Protein AF-A0A2E6I9Q8-F1 (afdb_monomer_lite)

Radius of gyration: 29.34 Å; chains: 1; bounding box: 56×52×66 Å

Sequence (122 aa):
MQATTDTVTVRGPDGEPKTFNNVTTLMGNLGLFIKSDESVEMYVWENVLYMKWTEVKARTAIWEEALAELIADAFDDEWEEDEDYEDEAPEPAPKKEPAPEVKEEPETKADSDDPNVNPYSS

pLDDT: mean 75.17, std 18.92, range [39.19, 96.44]

Foldseek 3Di:
DKAQWQWWWFQDPVRDIDIDGRWIWDDDPQAIWTDDPVDIDGDGPVGTDDTDDDDPVRVVVVVVVVVVVVVCVVVVPPPPPDPPPPPPDDDPDDDDDDDDDDDDDDDDDDDPDDPPDDPPPD

Structure (mmCIF, N/CA/C/O backbone):
data_AF-A0A2E6I9Q8-F1
#
_entry.id   AF-A0A2E6I9Q8-F1
#
loop_
_atom_site.group_PDB
_atom_site.id
_atom_site.type_symbol
_atom_site.label_atom_id
_atom_site.label_alt_id
_atom_site.label_comp_id
_atom_site.label_asym_id
_atom_site.label_entity_id
_atom_site.label_seq_id
_atom_site.pdbx_PDB_ins_code
_atom_site.Cartn_x
_atom_site.Cartn_y
_atom_site.Cartn_z
_atom_site.occupancy
_atom_site.B_iso_or_equiv
_atom_site.auth_seq_id
_atom_site.auth_comp_id
_atom_site.auth_asym_id
_atom_site.auth_atom_id
_atom_site.pdbx_PDB_model_num
ATOM 1 N N . MET A 1 1 ? 8.936 2.119 0.940 1.00 75.25 1 MET A N 1
ATOM 2 C CA . MET A 1 1 ? 8.496 3.477 0.529 1.00 75.25 1 MET A CA 1
ATOM 3 C C . MET A 1 1 ? 7.299 3.929 1.371 1.00 75.25 1 MET A C 1
ATOM 5 O O . MET A 1 1 ? 6.414 3.115 1.622 1.00 75.25 1 MET A O 1
ATOM 9 N N . GLN A 1 2 ? 7.285 5.180 1.859 1.00 80.56 2 GLN A N 1
ATOM 10 C CA . GLN A 1 2 ? 6.145 5.762 2.591 1.00 80.56 2 GLN A CA 1
ATOM 11 C C . GLN A 1 2 ? 5.316 6.639 1.649 1.00 80.56 2 GLN A C 1
ATOM 13 O O . GLN A 1 2 ? 5.867 7.521 0.996 1.00 80.56 2 GLN A O 1
ATOM 18 N N . ALA A 1 3 ? 4.000 6.439 1.629 1.00 81.12 3 ALA A N 1
ATOM 19 C CA . ALA A 1 3 ? 3.071 7.223 0.824 1.00 81.12 3 ALA A CA 1
ATOM 20 C C . ALA A 1 3 ? 1.790 7.534 1.605 1.00 81.12 3 ALA A C 1
ATOM 22 O O . ALA A 1 3 ? 1.344 6.746 2.445 1.00 81.12 3 ALA A O 1
ATOM 23 N N . THR A 1 4 ? 1.184 8.681 1.309 1.00 84.25 4 THR A N 1
ATOM 24 C CA . THR A 1 4 ? -0.206 8.950 1.688 1.00 84.25 4 THR A CA 1
ATOM 25 C C . THR A 1 4 ? -1.102 8.185 0.728 1.00 84.25 4 THR A C 1
ATOM 27 O O . THR A 1 4 ? -0.994 8.374 -0.482 1.00 84.25 4 THR A O 1
ATOM 30 N N . THR A 1 5 ? -1.972 7.329 1.253 1.00 85.12 5 THR A N 1
ATOM 31 C CA . THR A 1 5 ? -2.856 6.483 0.450 1.00 85.12 5 THR A CA 1
ATOM 32 C C . THR A 1 5 ? -4.307 6.872 0.690 1.00 85.12 5 THR A C 1
ATOM 34 O O . THR A 1 5 ? -4.788 6.859 1.826 1.00 85.12 5 THR A O 1
ATOM 37 N N . ASP A 1 6 ? -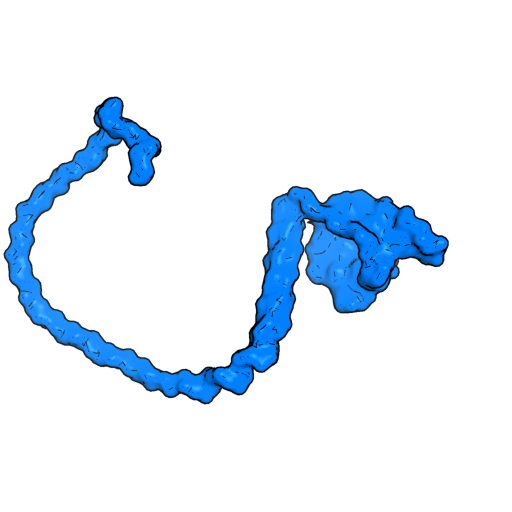5.016 7.213 -0.387 1.00 89.25 6 ASP A N 1
ATOM 38 C CA . ASP A 1 6 ? -6.399 7.689 -0.327 1.00 89.25 6 ASP A CA 1
ATOM 39 C C . ASP A 1 6 ? -7.344 6.611 0.181 1.00 89.25 6 ASP A C 1
ATOM 41 O O . ASP A 1 6 ? -8.227 6.882 0.993 1.00 89.25 6 ASP A O 1
ATOM 45 N N . THR A 1 7 ? -7.164 5.381 -0.297 1.00 93.00 7 THR A N 1
ATOM 46 C CA . THR A 1 7 ? -7.991 4.246 0.101 1.00 93.00 7 THR A CA 1
ATOM 47 C C . THR A 1 7 ? -7.143 2.994 0.179 1.00 93.00 7 THR A C 1
ATOM 49 O O . THR A 1 7 ? -6.446 2.652 -0.773 1.00 93.00 7 THR A O 1
ATOM 52 N N . VAL A 1 8 ? -7.255 2.282 1.294 1.00 94.31 8 VAL A N 1
ATOM 53 C CA . VAL A 1 8 ? -6.684 0.950 1.487 1.00 94.31 8 VAL A CA 1
ATOM 54 C C . VAL A 1 8 ? -7.796 0.042 1.970 1.00 94.31 8 VAL A C 1
ATOM 56 O O . VAL A 1 8 ? -8.465 0.361 2.945 1.00 94.31 8 VAL A O 1
ATOM 59 N N . THR A 1 9 ? -8.001 -1.091 1.314 1.00 96.25 9 THR A N 1
ATOM 60 C CA . THR A 1 9 ? -8.878 -2.148 1.817 1.00 96.25 9 THR A CA 1
ATOM 61 C C . THR A 1 9 ? -8.048 -3.388 2.079 1.00 96.25 9 THR A C 1
ATOM 63 O O . THR A 1 9 ? -7.320 -3.849 1.200 1.00 96.25 9 THR A O 1
ATOM 66 N N . VAL A 1 10 ? -8.165 -3.920 3.288 1.00 96.44 10 VAL A N 1
ATOM 67 C CA . VAL A 1 10 ? -7.481 -5.136 3.731 1.00 96.44 10 VAL A CA 1
ATOM 68 C C . VAL A 1 10 ? -8.488 -6.130 4.287 1.00 96.44 10 VAL A C 1
ATOM 70 O O . VAL A 1 10 ? -9.584 -5.751 4.692 1.00 96.44 10 VAL A O 1
ATOM 73 N N . ARG A 1 11 ? -8.118 -7.403 4.335 1.00 96.19 11 ARG A N 1
ATOM 74 C CA . ARG A 1 11 ? -8.827 -8.423 5.094 1.00 96.19 11 ARG A CA 1
ATOM 75 C C . ARG A 1 11 ? -8.443 -8.293 6.566 1.00 96.19 11 ARG A C 1
ATOM 77 O O . ARG A 1 11 ? -7.269 -8.416 6.915 1.00 96.19 11 ARG A O 1
ATOM 84 N N . GLY A 1 12 ? -9.431 -8.010 7.406 1.00 91.25 12 GLY A N 1
ATOM 85 C CA . GLY A 1 12 ? -9.287 -7.944 8.852 1.00 91.25 12 GLY A CA 1
ATOM 86 C C . GLY A 1 12 ? -8.949 -9.305 9.468 1.00 91.25 12 GLY A C 1
ATOM 87 O O . GLY A 1 12 ? -9.048 -10.343 8.808 1.00 91.25 12 GLY A O 1
ATOM 88 N N . PRO A 1 13 ? -8.557 -9.328 10.752 1.00 87.25 13 PRO A N 1
ATOM 89 C CA . PRO A 1 13 ? -8.264 -10.571 11.471 1.00 87.25 13 PRO A CA 1
ATOM 90 C C . PRO A 1 13 ? -9.491 -11.483 11.636 1.00 87.25 13 PRO A C 1
ATOM 92 O O . PRO A 1 13 ? -9.344 -12.680 11.862 1.00 87.25 13 PRO A O 1
ATOM 95 N N . ASP A 1 14 ? -10.693 -10.925 11.517 1.00 92.19 14 ASP A N 1
ATOM 96 C CA . ASP A 1 14 ? -11.981 -11.621 11.484 1.00 92.19 14 ASP A CA 1
ATOM 97 C C . ASP A 1 14 ? -12.341 -12.179 10.094 1.00 92.19 14 ASP A C 1
ATOM 99 O O . ASP A 1 14 ? -13.332 -12.892 9.956 1.00 92.19 14 ASP A O 1
ATOM 103 N N . GLY A 1 15 ? -11.525 -11.899 9.073 1.00 90.75 15 GLY A N 1
ATOM 104 C CA . GLY A 1 15 ? -11.756 -12.301 7.687 1.00 90.75 15 GLY A CA 1
ATOM 105 C C . GLY A 1 15 ? -12.595 -11.310 6.878 1.00 90.75 15 GLY A C 1
ATOM 106 O O . GLY A 1 15 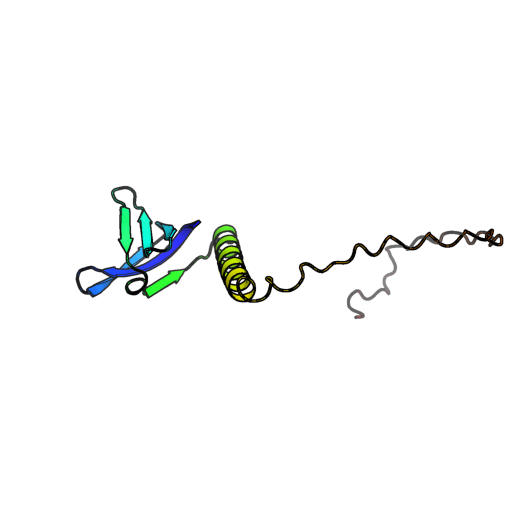? -12.693 -11.471 5.659 1.00 90.75 15 GLY A O 1
ATOM 107 N N . GLU A 1 16 ? -13.141 -10.271 7.510 1.00 95.69 16 GLU A N 1
ATOM 108 C CA . GLU A 1 16 ? -13.998 -9.289 6.850 1.00 95.69 16 GLU A CA 1
ATOM 109 C C . GLU A 1 16 ? -13.179 -8.136 6.243 1.00 95.69 16 GLU A C 1
ATOM 111 O O . GLU A 1 16 ? -12.129 -7.760 6.773 1.00 95.69 16 GLU A O 1
ATOM 116 N N . PRO A 1 17 ? -13.612 -7.538 5.119 1.00 96.00 17 PRO A N 1
ATOM 117 C CA . PRO A 1 17 ? -12.931 -6.379 4.553 1.00 96.00 17 PRO A CA 1
ATOM 118 C C . PRO A 1 17 ? -13.007 -5.151 5.473 1.00 96.00 17 PRO A C 1
ATOM 120 O O . PRO A 1 17 ? -14.088 -4.704 5.857 1.00 96.00 17 PRO A O 1
ATOM 123 N N . LYS A 1 18 ? -11.854 -4.540 5.755 1.00 94.94 18 LYS A N 1
ATOM 124 C CA . LYS A 1 18 ? -11.712 -3.268 6.473 1.00 94.94 18 LYS A CA 1
ATOM 125 C C . LYS A 1 18 ? -11.119 -2.223 5.534 1.00 94.94 18 LYS A C 1
ATOM 127 O O . LYS A 1 18 ? -10.038 -2.422 4.979 1.00 94.94 18 LYS A O 1
ATOM 132 N N . THR A 1 19 ? -11.819 -1.102 5.368 1.00 95.19 19 THR A N 1
ATOM 133 C CA . THR A 1 19 ? -11.373 0.014 4.523 1.00 95.19 19 THR A CA 1
ATOM 134 C C . THR A 1 19 ? -10.889 1.183 5.370 1.00 95.19 19 THR A C 1
ATOM 136 O O . THR A 1 19 ? -11.584 1.658 6.267 1.00 95.19 19 THR A O 1
ATOM 139 N N . PHE A 1 20 ? -9.709 1.683 5.032 1.00 92.94 20 PHE A N 1
ATOM 140 C CA . PHE A 1 20 ? -9.092 2.875 5.583 1.00 92.94 20 PHE A CA 1
ATOM 141 C C . PHE A 1 20 ? -9.041 3.955 4.509 1.00 92.94 20 PHE A C 1
ATOM 143 O O . PHE A 1 20 ? -8.753 3.663 3.348 1.00 92.94 20 PHE A O 1
ATOM 150 N N . ASN A 1 21 ? -9.291 5.201 4.903 1.00 92.81 21 ASN A N 1
ATOM 151 C CA . ASN A 1 21 ? -9.226 6.345 4.002 1.00 92.81 21 ASN A CA 1
ATOM 152 C C . ASN A 1 21 ? -8.200 7.357 4.503 1.00 92.81 21 ASN A C 1
ATOM 154 O O . ASN A 1 21 ? -8.141 7.612 5.704 1.00 92.81 21 ASN A O 1
ATOM 158 N N . ASN A 1 22 ? -7.449 7.953 3.577 1.00 90.75 22 ASN A N 1
ATOM 159 C CA . ASN A 1 22 ? -6.452 8.995 3.842 1.00 90.75 22 ASN A CA 1
ATOM 160 C C . ASN A 1 22 ? -5.447 8.603 4.935 1.00 90.75 22 ASN A C 1
ATOM 162 O O . ASN A 1 22 ? -5.194 9.360 5.871 1.00 90.75 22 ASN A O 1
ATOM 166 N N . VAL A 1 23 ? -4.892 7.397 4.827 1.00 91.06 23 VAL A N 1
ATOM 167 C CA . VAL A 1 23 ? -3.928 6.864 5.795 1.00 91.06 23 VAL A CA 1
ATOM 168 C C . VAL A 1 23 ? -2.507 6.973 5.273 1.00 91.06 23 VAL A C 1
ATOM 170 O O . VAL A 1 23 ? -2.252 6.935 4.070 1.00 91.06 23 VAL A O 1
ATOM 173 N N . THR A 1 24 ? -1.554 7.077 6.197 1.00 92.31 24 THR A N 1
ATOM 174 C CA . THR A 1 24 ? -0.142 6.926 5.851 1.00 92.31 24 THR A CA 1
ATOM 175 C C . THR A 1 24 ? 0.187 5.447 5.793 1.00 92.31 24 THR A C 1
ATOM 177 O O . THR A 1 24 ? -0.006 4.724 6.774 1.00 92.31 24 THR A O 1
ATOM 180 N N . THR A 1 25 ? 0.724 5.007 4.663 1.00 92.81 25 THR A N 1
ATOM 181 C CA . THR A 1 25 ? 1.160 3.627 4.482 1.00 92.81 25 THR A CA 1
ATOM 182 C C . THR A 1 25 ? 2.650 3.542 4.232 1.00 92.81 25 THR A C 1
ATOM 184 O O . THR A 1 25 ? 3.215 4.390 3.540 1.00 92.81 25 THR A O 1
ATOM 187 N N . LEU A 1 26 ? 3.270 2.485 4.742 1.00 92.00 26 LEU A N 1
ATOM 188 C CA . LEU A 1 26 ? 4.631 2.101 4.399 1.00 92.00 26 LEU A CA 1
ATOM 189 C C . LEU A 1 26 ? 4.587 0.719 3.745 1.00 92.00 26 LEU A C 1
ATOM 191 O O . LEU A 1 26 ? 4.143 -0.250 4.360 1.00 92.00 26 LEU A O 1
ATOM 195 N N . MET A 1 27 ? 5.040 0.654 2.497 1.00 90.38 27 MET A N 1
ATOM 196 C CA . MET A 1 27 ? 5.223 -0.597 1.766 1.00 90.38 27 MET A CA 1
ATOM 197 C C . MET A 1 27 ? 6.606 -1.156 2.074 1.00 90.38 27 MET A C 1
ATOM 199 O O . MET A 1 27 ? 7.607 -0.444 1.905 1.00 90.38 27 MET A O 1
ATOM 203 N N . GLY A 1 28 ? 6.656 -2.405 2.526 1.00 87.00 28 GLY A N 1
ATOM 204 C CA . GLY A 1 28 ? 7.898 -3.141 2.721 1.00 87.00 28 GLY A CA 1
ATOM 205 C C . GLY A 1 28 ? 7.731 -4.621 2.396 1.00 87.00 28 GLY A C 1
ATOM 206 O O . GLY A 1 28 ? 6.622 -5.111 2.215 1.00 87.00 28 GLY A O 1
ATOM 207 N N . ASN A 1 29 ? 8.837 -5.358 2.371 1.00 87.31 29 ASN A N 1
ATOM 208 C CA . ASN A 1 29 ? 8.848 -6.742 1.881 1.00 87.31 29 ASN A CA 1
ATOM 209 C C . ASN A 1 29 ? 7.931 -7.682 2.684 1.00 87.31 29 ASN A C 1
ATOM 211 O O . ASN A 1 29 ? 7.364 -8.615 2.132 1.00 87.31 29 ASN A O 1
ATOM 215 N N . LEU A 1 30 ? 7.747 -7.420 3.983 1.00 87.50 30 LEU A N 1
ATOM 216 C CA . LEU A 1 30 ? 6.907 -8.241 4.864 1.00 87.50 30 LEU A CA 1
ATOM 217 C C . LEU A 1 30 ? 5.401 -7.972 4.707 1.00 87.50 30 LEU A C 1
ATOM 219 O O . LEU A 1 30 ? 4.587 -8.788 5.141 1.00 87.50 30 LEU A O 1
ATOM 223 N N . GLY A 1 31 ? 5.022 -6.826 4.140 1.00 92.69 31 GLY A N 1
ATOM 224 C CA . GLY A 1 31 ? 3.630 -6.412 4.053 1.00 92.69 31 GLY A CA 1
ATOM 225 C C . GLY A 1 31 ? 3.428 -4.902 4.032 1.00 92.69 31 GLY A C 1
ATOM 226 O O . GLY A 1 31 ? 4.361 -4.097 3.941 1.00 92.69 31 GLY A O 1
ATOM 227 N N . LEU A 1 32 ? 2.162 -4.530 4.174 1.00 94.75 32 LEU A N 1
ATOM 228 C CA . LEU A 1 32 ? 1.705 -3.157 4.249 1.00 94.75 32 LEU A CA 1
ATOM 229 C C . LEU A 1 32 ? 1.550 -2.730 5.709 1.00 94.75 32 LEU A C 1
ATOM 231 O O . LEU A 1 32 ? 0.738 -3.284 6.454 1.00 94.75 32 LEU A O 1
ATOM 235 N N . PHE A 1 33 ? 2.280 -1.692 6.103 1.00 95.31 33 PHE A N 1
ATOM 236 C CA . PHE A 1 33 ? 2.077 -1.026 7.383 1.00 95.31 33 PHE A CA 1
ATOM 237 C C . PHE A 1 33 ? 1.124 0.148 7.190 1.00 95.31 33 PHE A C 1
ATOM 239 O O . PHE A 1 33 ? 1.343 0.992 6.320 1.00 95.31 33 PHE A O 1
ATOM 246 N N . ILE A 1 34 ? 0.090 0.226 8.022 1.00 94.44 34 ILE A N 1
ATOM 247 C CA . ILE A 1 34 ? -0.883 1.316 8.041 1.00 94.44 34 ILE A CA 1
ATOM 248 C C . ILE A 1 34 ? -0.727 2.042 9.372 1.00 94.44 34 ILE A C 1
ATOM 250 O O . ILE A 1 34 ? -0.931 1.458 10.437 1.00 94.44 34 ILE A O 1
ATOM 254 N N . LYS A 1 35 ? -0.357 3.322 9.315 1.00 92.19 35 LYS A N 1
ATOM 255 C CA . LYS A 1 35 ? -0.243 4.182 10.492 1.00 92.19 35 LYS A CA 1
ATOM 256 C C . LYS A 1 35 ? -1.506 5.028 10.639 1.00 92.19 35 LYS A C 1
ATOM 258 O O . LYS A 1 35 ? -1.871 5.761 9.719 1.00 92.19 35 LYS A O 1
ATOM 263 N N . SER A 1 36 ? -2.123 4.953 11.813 1.00 86.19 36 SER A N 1
ATOM 264 C CA . SER A 1 36 ? -3.143 5.887 12.292 1.00 86.19 36 SER A CA 1
ATOM 265 C C . SER A 1 36 ? -2.583 6.744 13.434 1.00 86.19 36 SER A C 1
ATOM 267 O O . SER A 1 36 ? -1.419 6.600 13.818 1.00 86.19 36 SER A O 1
ATOM 269 N N . ASP A 1 37 ? -3.395 7.652 13.976 1.00 86.38 37 ASP A N 1
ATOM 270 C CA . ASP A 1 37 ? -2.985 8.505 15.099 1.00 86.38 37 ASP A CA 1
ATOM 271 C C . ASP A 1 37 ? -2.740 7.703 16.389 1.00 86.38 37 ASP A C 1
ATOM 273 O O . ASP A 1 37 ? -1.882 8.062 17.194 1.00 86.38 37 ASP A O 1
ATOM 277 N N . GLU A 1 38 ? -3.464 6.595 16.573 1.00 88.69 38 GLU A N 1
ATOM 278 C CA . GLU A 1 38 ? -3.446 5.802 17.809 1.00 88.69 38 GLU A CA 1
ATOM 279 C C . GLU A 1 38 ? -2.634 4.503 17.695 1.00 88.69 38 GLU A C 1
ATOM 281 O O . GLU A 1 38 ? -2.276 3.907 18.711 1.00 88.69 38 GLU A O 1
ATOM 286 N N . SER A 1 39 ? -2.346 4.031 16.477 1.00 90.00 39 SER A N 1
ATOM 287 C CA . SER A 1 39 ? -1.759 2.703 16.274 1.00 90.00 39 SER A CA 1
ATOM 288 C C . SER A 1 39 ? -0.992 2.565 14.958 1.00 90.00 39 SER A C 1
ATOM 290 O O . SER A 1 39 ? -1.146 3.359 14.030 1.00 90.00 39 SER A O 1
ATOM 292 N N . VAL A 1 40 ? -0.182 1.510 14.871 1.00 92.62 40 VAL A N 1
ATOM 293 C CA . VAL A 1 40 ? 0.392 1.013 13.617 1.00 92.62 40 VAL A CA 1
ATOM 294 C C . VAL A 1 40 ? -0.048 -0.437 13.465 1.00 92.62 40 VAL A C 1
ATOM 296 O O . VAL A 1 40 ? 0.247 -1.267 14.323 1.00 92.62 40 VAL A O 1
ATOM 299 N N . GLU A 1 41 ? -0.759 -0.730 12.382 1.00 93.62 41 GLU A N 1
ATOM 300 C CA . GLU A 1 41 ? -1.206 -2.077 12.024 1.00 93.62 41 GLU A CA 1
ATOM 301 C C . GLU A 1 41 ? -0.346 -2.601 10.859 1.00 93.62 41 GLU A C 1
ATOM 303 O O . GLU A 1 41 ? 0.008 -1.840 9.958 1.00 93.62 41 GLU A O 1
ATOM 308 N N . MET A 1 42 ? -0.002 -3.893 10.863 1.00 94.75 42 MET A N 1
ATOM 309 C CA . MET A 1 42 ? 0.719 -4.550 9.765 1.00 94.75 42 MET A CA 1
ATOM 310 C C . MET A 1 42 ? -0.160 -5.640 9.157 1.00 94.75 42 MET A C 1
ATOM 312 O O . MET A 1 42 ? -0.630 -6.530 9.865 1.00 94.75 42 MET A O 1
ATOM 316 N N . TYR A 1 43 ? -0.327 -5.589 7.840 1.00 94.81 43 TYR A N 1
ATOM 317 C CA . TYR A 1 43 ? -1.042 -6.589 7.060 1.00 94.81 43 TYR A CA 1
ATOM 318 C C . TYR A 1 43 ? -0.074 -7.261 6.091 1.00 94.81 43 TYR A C 1
ATOM 320 O O . TYR A 1 43 ? 0.630 -6.581 5.348 1.00 94.81 43 TYR A O 1
ATOM 328 N N . VAL A 1 44 ? -0.047 -8.595 6.078 1.00 94.94 44 VAL A N 1
ATOM 329 C CA . VAL A 1 44 ? 0.654 -9.345 5.023 1.00 94.94 44 VAL A CA 1
ATOM 330 C C . VAL A 1 44 ? 0.022 -9.045 3.664 1.00 94.94 44 VAL A C 1
ATOM 332 O O . VAL A 1 44 ? -1.178 -8.775 3.586 1.00 94.94 44 VAL A O 1
ATOM 335 N N . TRP A 1 45 ? 0.813 -9.108 2.593 1.00 93.81 45 TRP A N 1
ATOM 336 C CA . TRP A 1 45 ? 0.363 -8.745 1.244 1.00 93.81 45 TRP A CA 1
ATOM 337 C C . TRP A 1 45 ? -0.865 -9.527 0.769 1.00 93.81 45 TRP A C 1
ATOM 339 O O . TRP A 1 45 ? -1.748 -8.948 0.149 1.00 93.81 45 TRP A O 1
ATOM 349 N N . GLU A 1 46 ? -0.987 -10.798 1.157 1.00 94.06 46 GLU A N 1
ATOM 350 C CA . GLU A 1 46 ? -2.150 -11.650 0.856 1.00 94.06 46 GLU A CA 1
ATOM 351 C C . GLU A 1 46 ? -3.473 -11.106 1.421 1.00 94.06 46 GLU A C 1
ATOM 353 O O . GLU A 1 46 ? -4.553 -11.419 0.919 1.00 94.06 46 GLU A O 1
ATOM 358 N N . ASN A 1 47 ? -3.395 -10.281 2.467 1.00 95.31 47 ASN A N 1
ATOM 359 C CA . ASN A 1 47 ? -4.550 -9.639 3.078 1.00 95.31 47 ASN A CA 1
ATOM 360 C C . ASN A 1 47 ? -4.809 -8.242 2.511 1.00 95.31 47 ASN A C 1
ATOM 362 O O . ASN A 1 47 ? -5.830 -7.651 2.848 1.00 95.31 47 ASN A O 1
ATOM 366 N N . VAL A 1 48 ? -3.941 -7.692 1.662 1.00 95.19 48 VAL A N 1
ATOM 367 C CA . VAL A 1 48 ? -4.189 -6.403 1.011 1.00 95.19 48 VAL A CA 1
ATOM 368 C C . VAL A 1 48 ? -5.073 -6.642 -0.208 1.00 95.19 48 VAL A C 1
ATOM 370 O O . VAL A 1 48 ? -4.678 -7.291 -1.167 1.00 95.19 48 VAL A O 1
ATOM 373 N N . LEU A 1 49 ? -6.300 -6.125 -0.164 1.00 96.12 49 LEU A N 1
ATOM 374 C CA . LEU A 1 49 ? -7.303 -6.366 -1.204 1.00 96.12 49 LEU A CA 1
ATOM 375 C C . LEU A 1 49 ? -7.289 -5.275 -2.273 1.00 96.12 49 LEU A C 1
ATOM 377 O O . LEU A 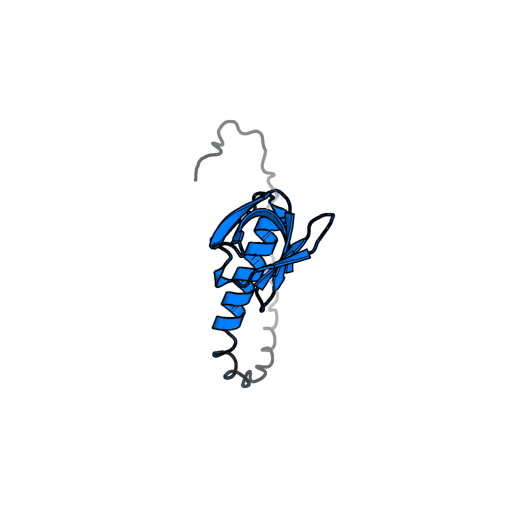1 49 ? -7.536 -5.545 -3.445 1.00 96.12 49 LEU A O 1
ATOM 381 N N . TYR A 1 50 ? -7.057 -4.027 -1.864 1.00 94.81 50 TYR A N 1
ATOM 382 C CA . TYR A 1 50 ? -7.103 -2.884 -2.766 1.00 94.81 50 TYR A CA 1
ATOM 383 C C . TYR A 1 50 ? -6.357 -1.683 -2.193 1.00 94.81 50 TYR A C 1
ATOM 385 O O . TYR A 1 50 ? -6.459 -1.398 -0.999 1.00 94.81 50 TYR A O 1
ATOM 393 N N . MET A 1 51 ? -5.676 -0.933 -3.058 1.00 93.75 51 MET A N 1
ATOM 394 C CA . MET A 1 51 ? -5.066 0.349 -2.719 1.00 93.75 51 MET A CA 1
ATOM 395 C C . MET A 1 51 ? -5.298 1.368 -3.836 1.00 93.75 51 MET A C 1
ATOM 397 O O . MET A 1 51 ? -5.329 1.015 -5.016 1.00 93.75 51 MET A O 1
ATOM 401 N N . LYS A 1 52 ? -5.467 2.638 -3.462 1.00 93.44 52 LYS A N 1
ATOM 402 C CA . LYS A 1 52 ? -5.698 3.742 -4.394 1.00 93.44 52 LYS A CA 1
ATOM 403 C C . LYS A 1 52 ? -4.922 4.983 -3.988 1.00 93.44 52 LYS A C 1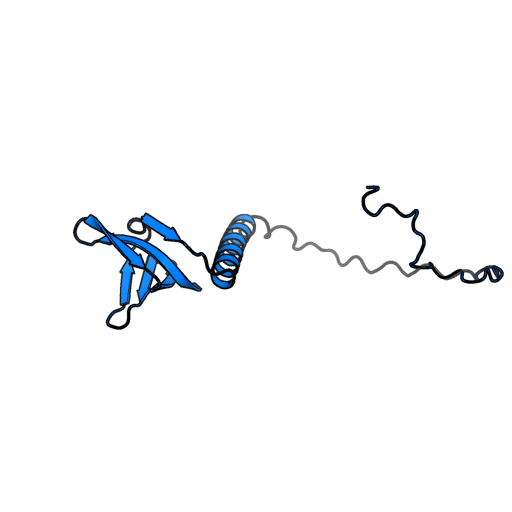
ATOM 405 O O . LYS A 1 52 ? -5.016 5.421 -2.842 1.00 93.44 52 LYS A O 1
ATOM 410 N N . TRP A 1 53 ? -4.286 5.587 -4.988 1.00 91.44 53 TRP A N 1
ATOM 411 C CA . TRP A 1 53 ? -3.658 6.902 -4.915 1.00 91.44 53 TRP A CA 1
ATOM 412 C C . TRP A 1 53 ? -4.306 7.845 -5.928 1.00 91.44 53 TRP A C 1
ATOM 414 O O . TRP A 1 53 ? -4.479 7.486 -7.094 1.00 91.44 53 TRP A O 1
ATOM 424 N N . THR A 1 54 ? -4.672 9.050 -5.509 1.00 88.00 54 THR A N 1
ATOM 425 C CA . THR A 1 54 ? -5.225 10.112 -6.356 1.00 88.00 54 THR A CA 1
ATOM 426 C C . THR A 1 54 ? -4.338 11.344 -6.374 1.00 88.00 54 THR A C 1
ATOM 428 O O . THR A 1 54 ? -4.294 12.046 -7.388 1.00 88.00 54 THR A O 1
ATOM 431 N N . GLU A 1 55 ? -3.567 11.572 -5.310 1.00 87.25 55 GLU A N 1
ATOM 432 C CA . GLU A 1 55 ? -2.588 12.648 -5.272 1.00 87.25 55 GLU A CA 1
ATOM 433 C C . GLU A 1 55 ? -1.504 12.421 -6.340 1.00 87.25 55 GLU A C 1
ATOM 435 O O . GLU A 1 55 ? -0.929 11.339 -6.452 1.00 87.25 55 GLU A O 1
ATOM 440 N N . VAL A 1 56 ? -1.218 13.447 -7.152 1.00 86.00 56 VAL A N 1
ATOM 441 C CA . VAL A 1 56 ? -0.243 13.364 -8.259 1.00 86.00 56 VAL A CA 1
ATOM 442 C C . VAL A 1 56 ? 1.122 12.895 -7.761 1.00 86.00 56 VAL A C 1
ATOM 444 O O . VAL A 1 56 ? 1.666 11.953 -8.319 1.00 86.00 56 VAL A O 1
ATOM 447 N N . LYS A 1 57 ? 1.635 13.499 -6.684 1.00 86.75 57 LYS A N 1
ATOM 448 C CA . LYS A 1 57 ? 2.956 13.163 -6.139 1.00 86.75 57 LYS A CA 1
ATOM 449 C C . LYS A 1 57 ? 3.036 11.712 -5.673 1.00 86.75 57 LYS A C 1
ATOM 451 O O . LYS A 1 57 ? 3.989 11.023 -6.013 1.00 86.75 57 LYS A O 1
ATOM 456 N N . ALA A 1 58 ? 2.021 11.250 -4.942 1.00 84.25 58 ALA A N 1
ATOM 457 C CA . ALA A 1 58 ? 1.964 9.874 -4.462 1.00 84.25 58 ALA A CA 1
ATOM 458 C C . ALA A 1 58 ? 1.878 8.880 -5.630 1.00 84.25 58 ALA A C 1
ATOM 460 O O . ALA A 1 58 ? 2.622 7.909 -5.653 1.00 84.25 58 ALA A O 1
ATOM 461 N N . ARG A 1 59 ? 1.035 9.151 -6.637 1.00 88.31 59 ARG A N 1
ATOM 462 C CA . ARG A 1 59 ? 0.927 8.301 -7.836 1.00 88.31 59 ARG A CA 1
ATOM 463 C C . ARG A 1 59 ? 2.237 8.204 -8.608 1.00 88.31 59 ARG A C 1
ATOM 465 O O . ARG A 1 59 ? 2.602 7.106 -9.004 1.00 88.31 59 ARG A O 1
ATOM 472 N N . THR A 1 60 ? 2.918 9.328 -8.824 1.00 87.31 60 THR A N 1
ATOM 473 C CA . THR A 1 60 ? 4.196 9.352 -9.546 1.00 87.31 60 THR A CA 1
ATOM 474 C C . THR A 1 60 ? 5.257 8.558 -8.796 1.00 87.31 60 THR A C 1
ATOM 476 O O . THR A 1 60 ? 5.852 7.671 -9.388 1.00 87.31 60 THR A O 1
ATOM 479 N N . ALA A 1 61 ? 5.414 8.787 -7.489 1.00 86.56 61 ALA A N 1
ATOM 480 C CA . ALA A 1 61 ? 6.388 8.050 -6.685 1.00 86.56 61 ALA A CA 1
ATOM 481 C C . ALA A 1 61 ? 6.103 6.536 -6.663 1.00 86.56 61 ALA A C 1
ATOM 483 O O . ALA A 1 61 ? 7.009 5.733 -6.837 1.00 86.56 61 ALA A O 1
ATOM 484 N N . ILE A 1 62 ? 4.835 6.138 -6.497 1.00 86.50 62 ILE A N 1
ATOM 485 C CA . ILE A 1 62 ? 4.431 4.721 -6.510 1.00 86.50 62 ILE A CA 1
ATOM 486 C C . ILE A 1 62 ? 4.714 4.078 -7.872 1.00 86.50 62 ILE A C 1
ATOM 488 O O . ILE A 1 62 ? 5.175 2.943 -7.930 1.00 86.50 62 ILE A O 1
ATOM 492 N N . TRP A 1 63 ? 4.447 4.799 -8.962 1.00 88.81 63 TRP A N 1
ATOM 493 C CA . TRP A 1 63 ? 4.704 4.320 -10.317 1.00 88.81 63 TRP A CA 1
ATOM 494 C C . TRP A 1 63 ? 6.198 4.169 -10.614 1.00 88.81 63 TRP A C 1
ATOM 496 O O . TRP A 1 63 ? 6.603 3.153 -11.168 1.00 88.81 63 TRP A O 1
ATOM 506 N N . GLU A 1 64 ? 7.006 5.164 -10.248 1.00 88.81 64 GLU A N 1
ATOM 507 C CA . GLU A 1 64 ? 8.457 5.151 -10.456 1.00 88.81 64 GLU A CA 1
ATOM 508 C C . GLU A 1 64 ? 9.120 3.990 -9.713 1.00 88.81 64 GLU A C 1
ATOM 510 O O . GLU A 1 64 ? 9.932 3.283 -10.298 1.00 88.81 64 GLU A O 1
ATOM 515 N N . GLU A 1 65 ? 8.727 3.747 -8.464 1.00 84.88 65 GLU A N 1
ATOM 516 C CA . GLU A 1 65 ? 9.265 2.650 -7.653 1.00 84.88 65 GLU A CA 1
ATOM 517 C C . GLU A 1 65 ? 8.843 1.280 -8.198 1.00 84.88 65 GLU A C 1
ATOM 519 O O . GLU A 1 65 ? 9.683 0.398 -8.346 1.00 84.88 65 GLU A O 1
ATOM 524 N N . ALA A 1 66 ? 7.572 1.110 -8.588 1.00 85.25 66 ALA A N 1
ATOM 525 C CA . ALA A 1 66 ? 7.112 -0.134 -9.209 1.00 85.25 66 ALA A CA 1
ATOM 526 C C . ALA A 1 66 ? 7.817 -0.405 -10.550 1.00 85.25 66 ALA A C 1
ATOM 528 O O . ALA A 1 66 ? 8.135 -1.547 -10.871 1.00 85.25 66 ALA A O 1
ATOM 529 N N . LEU A 1 67 ? 8.080 0.641 -11.338 1.00 86.81 67 LEU A N 1
ATOM 530 C CA . LEU A 1 67 ? 8.838 0.520 -12.579 1.00 86.81 67 LEU A CA 1
ATOM 531 C C . LEU A 1 67 ? 10.305 0.171 -12.307 1.00 86.81 67 LEU A C 1
ATOM 533 O O . LEU A 1 67 ? 10.857 -0.674 -13.002 1.00 86.81 67 LEU A O 1
ATOM 537 N N . ALA A 1 68 ? 10.926 0.800 -11.308 1.00 85.88 68 ALA A N 1
ATOM 538 C CA . ALA A 1 68 ? 12.302 0.518 -10.921 1.00 85.88 68 ALA A CA 1
ATOM 539 C C . ALA A 1 68 ? 12.471 -0.924 -10.425 1.00 85.88 68 ALA A C 1
ATOM 541 O O . ALA A 1 68 ? 13.459 -1.554 -10.778 1.00 85.88 68 ALA A O 1
ATOM 542 N N . GLU A 1 69 ? 11.506 -1.461 -9.674 1.00 83.38 69 GLU A N 1
ATOM 543 C CA . GLU A 1 69 ? 11.506 -2.861 -9.233 1.00 83.38 69 GLU A CA 1
ATOM 544 C C . GLU A 1 69 ? 11.414 -3.831 -10.420 1.00 83.38 69 GLU A C 1
ATOM 546 O O . GLU A 1 69 ? 12.191 -4.774 -10.495 1.00 83.38 69 GLU A O 1
ATOM 551 N N . LEU A 1 70 ? 10.537 -3.560 -11.394 1.00 82.88 70 LEU A N 1
ATOM 552 C CA . LEU A 1 70 ? 10.439 -4.365 -12.621 1.00 82.88 70 LEU A CA 1
ATOM 553 C C . LEU A 1 70 ? 11.708 -4.296 -13.477 1.00 82.88 70 LEU A C 1
ATOM 555 O O . LEU A 1 70 ? 12.097 -5.283 -14.088 1.00 82.88 70 LEU A O 1
ATOM 559 N N . ILE A 1 71 ? 12.331 -3.119 -13.547 1.00 82.50 71 ILE A N 1
ATOM 560 C CA . ILE A 1 71 ? 13.606 -2.911 -14.240 1.00 82.50 71 ILE A CA 1
ATOM 561 C C . ILE A 1 71 ? 14.715 -3.669 -13.511 1.00 82.50 71 ILE A C 1
ATOM 563 O O . ILE A 1 71 ? 15.480 -4.362 -14.163 1.00 82.50 71 ILE A O 1
ATOM 567 N N . ALA A 1 72 ? 14.791 -3.572 -12.183 1.00 81.62 72 ALA A N 1
ATOM 568 C CA . ALA A 1 72 ? 15.781 -4.288 -11.390 1.00 81.62 72 ALA A CA 1
ATOM 569 C C . ALA A 1 72 ? 15.643 -5.804 -11.572 1.00 81.62 72 ALA A C 1
ATOM 571 O O . ALA A 1 72 ? 16.629 -6.442 -11.894 1.00 81.62 72 ALA A O 1
ATOM 572 N N . ASP A 1 73 ? 14.433 -6.359 -11.482 1.00 76.12 73 ASP A N 1
ATOM 573 C CA . ASP A 1 73 ? 14.179 -7.789 -11.725 1.00 76.12 73 ASP A CA 1
ATOM 574 C C . ASP A 1 73 ? 14.558 -8.213 -13.156 1.00 76.12 73 ASP A C 1
ATOM 576 O O . ASP A 1 73 ? 15.174 -9.253 -13.360 1.00 76.12 73 ASP A O 1
ATOM 580 N N . ALA A 1 74 ? 14.264 -7.377 -14.159 1.00 74.12 74 ALA A N 1
ATOM 581 C CA . ALA A 1 74 ? 14.615 -7.658 -15.552 1.00 74.12 74 ALA A CA 1
ATOM 582 C C . ALA A 1 74 ? 16.121 -7.559 -15.849 1.00 74.12 74 ALA A C 1
ATOM 584 O O . ALA A 1 74 ? 16.579 -8.099 -16.852 1.00 74.12 74 ALA A O 1
ATOM 585 N N . PHE A 1 75 ? 16.880 -6.846 -15.018 1.00 66.81 75 PHE A N 1
ATOM 586 C CA . PHE A 1 75 ? 18.287 -6.536 -15.259 1.00 66.81 75 PHE A CA 1
ATOM 587 C C . PHE A 1 75 ? 19.244 -7.125 -14.209 1.00 66.81 75 PHE A C 1
ATOM 589 O O . PHE A 1 75 ? 20.451 -7.081 -14.426 1.00 66.81 75 PHE A O 1
ATOM 596 N N . ASP A 1 76 ? 18.750 -7.731 -13.127 1.00 62.06 76 ASP A N 1
ATOM 597 C CA . ASP A 1 76 ? 19.582 -8.482 -12.172 1.00 62.06 76 ASP A CA 1
ATOM 598 C C . ASP A 1 76 ? 20.112 -9.797 -12.785 1.00 62.06 76 ASP A C 1
ATOM 600 O O . ASP A 1 76 ? 21.177 -10.258 -12.387 1.00 62.06 76 ASP A O 1
ATOM 604 N N . ASP A 1 77 ? 19.428 -10.367 -13.791 1.00 59.22 77 ASP A N 1
ATOM 605 C CA . ASP A 1 77 ? 19.820 -11.633 -14.441 1.00 59.22 77 ASP A CA 1
ATOM 606 C C . ASP A 1 77 ? 20.586 -11.462 -15.779 1.00 59.22 77 ASP A C 1
ATOM 608 O O . ASP A 1 77 ? 21.212 -12.416 -16.241 1.00 59.22 77 ASP A O 1
ATOM 612 N N . GLU A 1 78 ? 20.561 -10.284 -16.426 1.00 55.78 78 GLU A N 1
ATOM 613 C CA . GLU A 1 78 ? 21.120 -10.089 -17.788 1.00 55.78 78 GLU A CA 1
ATOM 614 C C . GLU A 1 78 ? 22.367 -9.181 -17.884 1.00 55.78 78 GLU A C 1
ATOM 616 O O . GLU A 1 78 ? 22.955 -9.096 -18.958 1.00 55.78 78 GLU A O 1
ATOM 621 N N . TRP A 1 79 ? 22.829 -8.531 -16.806 1.00 56.59 79 TRP A N 1
ATOM 622 C CA . TRP A 1 79 ? 23.994 -7.615 -16.864 1.00 56.59 79 TRP A CA 1
ATOM 623 C C . TRP A 1 79 ? 25.310 -8.173 -16.289 1.00 56.59 79 TRP A C 1
ATOM 625 O O . TRP A 1 79 ? 26.263 -7.415 -16.113 1.00 56.59 79 TRP A O 1
ATOM 635 N N . GLU A 1 80 ? 25.415 -9.482 -16.031 1.00 56.16 80 GLU A N 1
ATOM 636 C CA . GLU A 1 80 ? 26.707 -10.135 -15.719 1.00 56.16 80 GLU A CA 1
ATOM 637 C C . GLU A 1 80 ? 27.512 -10.560 -16.970 1.00 56.16 80 GLU A C 1
ATOM 639 O O . GLU A 1 80 ? 28.531 -11.238 -16.850 1.00 56.16 80 GLU A O 1
ATOM 644 N N . GLU A 1 81 ? 27.122 -10.142 -18.176 1.00 55.25 81 GLU A N 1
ATOM 645 C CA . GLU A 1 81 ? 27.906 -10.365 -19.400 1.00 55.25 81 GLU A CA 1
ATOM 646 C C . GLU A 1 81 ? 28.023 -9.069 -20.208 1.00 55.25 81 GLU A C 1
ATOM 648 O O . GLU A 1 81 ? 27.369 -8.929 -21.225 1.00 55.25 81 GLU A O 1
ATOM 653 N N . ASP A 1 82 ? 28.822 -8.107 -19.736 1.00 55.31 82 ASP A N 1
ATOM 654 C CA . ASP A 1 82 ? 29.532 -7.139 -20.597 1.00 55.31 82 ASP A CA 1
ATOM 655 C C . ASP A 1 82 ? 30.639 -6.405 -19.792 1.00 55.31 82 ASP A C 1
ATOM 657 O O . ASP A 1 82 ? 30.805 -5.186 -19.847 1.00 55.31 82 ASP A O 1
ATOM 661 N N . GLU A 1 83 ? 31.459 -7.156 -19.040 1.00 54.75 83 GLU A N 1
ATOM 662 C CA . GLU A 1 83 ? 32.790 -6.700 -18.579 1.00 54.75 83 GLU A CA 1
ATOM 663 C C . GLU A 1 83 ? 33.844 -6.797 -19.709 1.00 54.75 83 GLU A C 1
ATOM 665 O O . GLU A 1 83 ? 34.981 -7.195 -19.478 1.00 54.75 83 GLU A O 1
ATOM 670 N N . ASP A 1 84 ? 33.490 -6.444 -20.948 1.00 49.62 84 ASP A N 1
ATOM 671 C CA . ASP A 1 84 ? 34.456 -6.366 -22.057 1.00 49.62 84 ASP A CA 1
ATOM 672 C C . ASP A 1 84 ? 34.198 -5.137 -22.949 1.00 49.62 84 ASP A C 1
ATOM 674 O O . ASP A 1 84 ? 34.308 -5.168 -24.175 1.00 49.62 84 ASP A O 1
ATOM 678 N N . TYR A 1 85 ? 33.890 -3.998 -22.317 1.00 43.84 85 TYR A N 1
ATOM 679 C CA . TYR A 1 85 ? 34.126 -2.698 -22.945 1.00 43.84 85 TYR A CA 1
ATOM 680 C C . TYR A 1 85 ? 35.647 -2.501 -23.069 1.00 43.84 85 TYR A C 1
ATOM 682 O O . TYR A 1 85 ? 36.291 -1.883 -22.217 1.00 43.84 85 TYR A O 1
ATOM 690 N N . GLU A 1 86 ? 36.240 -3.061 -24.129 1.00 46.44 86 GLU A N 1
ATOM 691 C CA . GLU A 1 86 ? 37.531 -2.595 -24.626 1.00 46.44 86 GLU A CA 1
ATOM 692 C C . GLU A 1 86 ? 37.417 -1.080 -24.834 1.00 46.44 86 GLU A C 1
ATOM 694 O O . GLU A 1 86 ? 36.548 -0.583 -25.551 1.00 46.44 86 GLU A O 1
ATOM 699 N N . ASP A 1 87 ? 38.284 -0.353 -24.137 1.00 49.38 87 ASP A N 1
ATOM 700 C CA . ASP A 1 87 ? 38.435 1.096 -24.168 1.00 49.38 87 ASP A CA 1
ATOM 701 C C . ASP A 1 87 ? 38.809 1.516 -25.605 1.00 49.38 87 ASP A C 1
ATOM 703 O O . ASP A 1 87 ? 39.988 1.608 -25.964 1.00 49.38 87 ASP A O 1
ATOM 707 N N . GLU A 1 88 ? 37.810 1.682 -26.480 1.00 52.59 88 GLU A N 1
ATOM 708 C CA . GLU A 1 88 ? 38.016 2.141 -27.851 1.00 52.59 88 GLU A CA 1
ATOM 709 C C . GLU A 1 88 ? 38.438 3.612 -27.774 1.00 52.59 88 GLU A C 1
ATOM 711 O O . GLU A 1 88 ? 37.631 4.539 -27.667 1.00 52.59 88 GLU A O 1
ATOM 716 N N . ALA A 1 89 ? 39.757 3.807 -27.722 1.00 56.38 89 ALA A N 1
ATOM 717 C CA . ALA A 1 89 ? 40.392 5.110 -27.659 1.00 56.38 89 ALA A CA 1
ATOM 718 C C . ALA A 1 89 ? 39.765 6.042 -28.712 1.00 56.38 89 ALA A C 1
ATOM 720 O O . ALA A 1 89 ? 39.684 5.659 -29.882 1.00 56.38 89 ALA A O 1
ATOM 721 N N . PRO A 1 90 ? 39.345 7.268 -28.344 1.00 48.91 90 PRO A N 1
ATOM 722 C CA . PRO A 1 90 ? 38.639 8.141 -29.268 1.00 48.91 90 PRO A CA 1
ATOM 723 C C . PRO A 1 90 ? 39.506 8.411 -30.500 1.00 48.91 90 PRO A C 1
ATOM 725 O O . PRO A 1 90 ? 40.638 8.896 -30.382 1.00 48.91 90 PRO A O 1
ATOM 728 N N . GLU A 1 91 ? 38.968 8.098 -31.683 1.00 62.41 91 GLU A N 1
ATOM 729 C CA . GLU A 1 91 ? 39.623 8.374 -32.958 1.00 62.41 91 GLU A CA 1
ATOM 730 C C . GLU A 1 91 ? 40.063 9.850 -33.017 1.00 62.41 91 GLU A C 1
ATOM 732 O O . GLU A 1 91 ? 39.298 10.757 -32.659 1.00 62.41 91 GLU A O 1
ATOM 737 N N . PRO A 1 92 ? 41.301 10.143 -33.456 1.00 56.06 92 PRO A N 1
ATOM 738 C CA . PRO A 1 92 ? 41.780 11.513 -33.518 1.00 56.06 92 PRO A CA 1
ATOM 739 C C . PRO A 1 92 ? 40.934 12.322 -34.506 1.00 56.06 92 PRO A C 1
ATOM 741 O O . PRO A 1 92 ? 40.826 11.982 -35.684 1.00 56.06 92 PRO A O 1
ATOM 744 N N . ALA A 1 93 ? 40.372 13.428 -34.012 1.00 61.91 93 ALA A N 1
ATOM 745 C CA . ALA A 1 93 ? 39.518 14.330 -34.772 1.00 61.91 93 ALA A CA 1
ATOM 746 C C . ALA A 1 93 ? 40.126 14.699 -36.146 1.00 61.91 93 ALA A C 1
ATOM 748 O O . ALA A 1 93 ? 41.312 15.050 -36.224 1.00 61.91 93 ALA A O 1
ATOM 749 N N . PRO A 1 94 ? 39.329 14.686 -37.231 1.00 53.41 94 PRO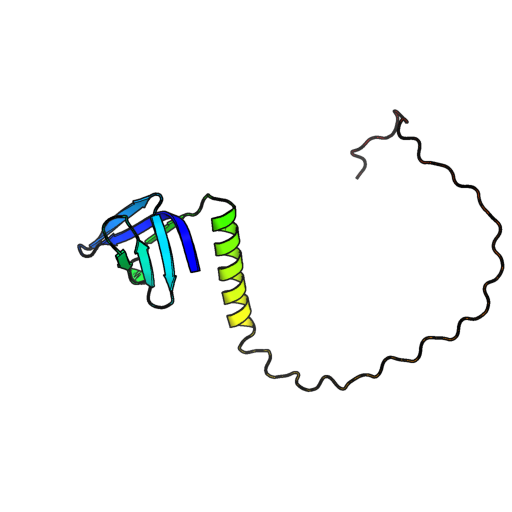 A N 1
ATOM 750 C CA . PRO A 1 94 ? 39.811 15.046 -38.555 1.00 53.41 94 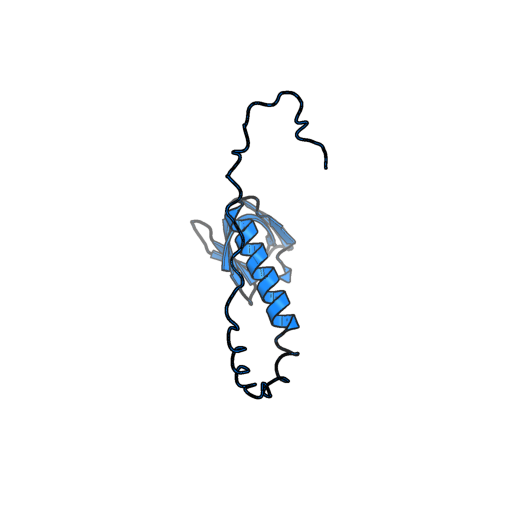PRO A CA 1
ATOM 751 C C . PRO A 1 94 ? 40.326 16.493 -38.571 1.00 53.41 94 PRO A C 1
ATOM 753 O O . PRO A 1 94 ? 39.668 17.428 -38.106 1.00 53.41 94 PRO A O 1
ATOM 756 N N . LYS A 1 95 ? 41.538 16.681 -39.109 1.00 52.62 95 LYS A N 1
ATOM 757 C CA . LYS A 1 95 ? 42.159 17.997 -39.317 1.00 52.62 95 LYS A CA 1
ATOM 758 C C . LYS A 1 95 ? 41.225 18.882 -40.149 1.00 52.62 95 LYS A C 1
ATOM 760 O O . LYS A 1 95 ? 40.880 18.527 -41.269 1.00 52.62 95 LYS A O 1
ATOM 765 N N . LYS A 1 96 ? 40.874 20.058 -39.616 1.00 51.59 96 LYS A N 1
ATOM 766 C CA . LYS A 1 96 ? 40.169 21.117 -40.351 1.00 51.59 96 LYS A CA 1
ATOM 767 C C . LYS A 1 96 ? 40.989 21.553 -41.571 1.00 51.59 96 LYS A C 1
ATOM 769 O O . LYS A 1 96 ? 42.051 22.155 -41.411 1.00 51.59 96 LYS A O 1
ATOM 774 N N . GLU A 1 97 ? 40.476 21.294 -42.767 1.00 58.41 97 GLU A N 1
ATOM 775 C CA . GLU A 1 97 ? 40.844 22.041 -43.972 1.00 58.41 97 GLU A CA 1
ATOM 776 C C . GLU A 1 97 ? 40.211 23.448 -43.918 1.00 58.41 97 GLU A C 1
ATOM 778 O O . GLU A 1 97 ? 39.138 23.618 -43.327 1.00 58.41 97 GLU A O 1
ATOM 783 N N . PRO A 1 98 ? 40.876 24.488 -44.453 1.00 45.09 98 PRO A N 1
ATOM 784 C CA . PRO A 1 98 ? 40.402 25.864 -44.348 1.00 45.09 98 PRO A CA 1
ATOM 785 C C . PRO A 1 98 ? 39.124 26.081 -45.171 1.00 45.09 98 PRO A C 1
ATOM 787 O O . PRO A 1 98 ? 39.044 25.709 -46.339 1.00 45.09 98 PRO A O 1
ATOM 790 N N . ALA A 1 99 ? 38.130 26.703 -44.534 1.00 44.50 99 ALA A N 1
ATOM 791 C CA . ALA A 1 99 ? 36.832 27.020 -45.115 1.00 44.50 99 ALA A CA 1
ATOM 792 C C . ALA A 1 99 ? 36.953 27.978 -46.321 1.00 44.50 99 ALA A C 1
ATOM 794 O O . ALA A 1 99 ? 37.672 28.976 -46.222 1.00 44.50 99 ALA A O 1
ATOM 795 N N . PRO A 1 100 ? 36.230 27.741 -47.431 1.00 44.12 100 PRO A N 1
ATOM 796 C CA . PRO A 1 100 ? 36.022 28.763 -48.447 1.00 44.12 100 PRO A CA 1
ATOM 797 C C . PRO A 1 100 ? 35.036 29.825 -47.929 1.00 44.12 100 PRO A C 1
ATOM 799 O O . PRO A 1 100 ? 33.983 29.495 -47.385 1.00 44.12 100 PRO A O 1
ATOM 802 N N . GLU A 1 101 ? 35.396 31.102 -48.095 1.00 51.22 101 GLU A N 1
ATOM 803 C CA . GLU A 1 101 ? 34.560 32.271 -47.797 1.00 51.22 101 GLU A CA 1
ATOM 804 C C . GLU A 1 101 ? 33.199 32.168 -48.503 1.00 51.22 101 GLU A C 1
ATOM 806 O O . GLU A 1 101 ? 33.119 32.185 -49.734 1.00 51.22 101 GLU A O 1
ATOM 811 N N . VAL A 1 102 ? 32.118 32.106 -47.722 1.00 44.09 102 VAL A N 1
ATOM 812 C CA . VAL A 1 102 ? 30.753 32.284 -48.224 1.00 44.09 102 VAL A CA 1
ATOM 813 C C . VAL A 1 102 ? 30.243 33.638 -47.745 1.00 44.09 102 VAL A C 1
ATOM 815 O O . VAL A 1 102 ? 30.246 33.944 -46.556 1.00 44.09 102 VAL A O 1
ATOM 818 N N . LYS A 1 103 ? 29.873 34.449 -48.737 1.00 44.75 103 LYS A N 1
ATOM 819 C CA . LYS A 1 103 ? 29.280 35.785 -48.651 1.00 44.75 103 LYS A CA 1
ATOM 820 C C . LYS A 1 103 ? 28.091 35.842 -47.689 1.00 44.75 103 LYS A C 1
ATOM 822 O O . LYS A 1 103 ? 27.277 34.927 -47.661 1.00 44.75 103 LYS A O 1
ATOM 827 N N . GLU A 1 104 ? 27.989 36.972 -46.993 1.00 46.00 104 GLU A N 1
ATOM 828 C CA . GLU A 1 104 ? 26.829 37.405 -46.210 1.00 46.00 104 GLU A CA 1
ATOM 829 C C . GLU A 1 104 ? 25.515 37.268 -47.002 1.00 46.00 104 GLU A C 1
ATOM 831 O O . GLU A 1 104 ? 25.371 37.852 -48.079 1.00 46.00 104 GLU A O 1
ATOM 836 N N . GLU A 1 105 ? 24.538 36.564 -46.429 1.00 47.38 105 GLU A N 1
ATOM 837 C CA . GLU A 1 105 ? 23.115 36.775 -46.708 1.00 47.38 105 GLU A CA 1
ATOM 838 C C . GLU A 1 105 ? 22.477 37.465 -45.489 1.00 47.38 105 GLU A C 1
ATOM 840 O O . GLU A 1 105 ? 22.790 37.102 -44.352 1.00 47.38 105 GLU A O 1
ATOM 845 N N . PRO A 1 106 ? 21.620 38.483 -45.685 1.00 44.22 106 PRO A N 1
ATOM 846 C CA . PRO A 1 106 ? 21.032 39.238 -44.588 1.00 44.22 106 PRO A CA 1
ATOM 847 C C . PRO A 1 106 ? 19.875 38.486 -43.915 1.00 44.22 106 PRO A C 1
ATOM 849 O O . PRO A 1 106 ? 19.030 37.878 -44.569 1.00 44.22 106 PRO A O 1
ATOM 852 N N . GLU A 1 107 ? 19.815 38.611 -42.588 1.00 45.50 107 GLU A N 1
ATOM 853 C CA . GLU A 1 107 ? 18.713 38.185 -41.726 1.00 45.50 107 GLU A CA 1
ATOM 854 C C . GLU A 1 107 ? 17.372 38.794 -42.171 1.00 45.50 107 GLU A C 1
ATOM 856 O O . GLU A 1 107 ? 17.211 40.018 -42.200 1.00 45.50 107 GLU A O 1
ATOM 861 N N . THR A 1 108 ? 16.359 37.960 -42.410 1.00 39.19 108 THR A N 1
ATOM 862 C CA . THR A 1 108 ? 14.959 38.407 -42.411 1.00 39.19 108 THR A CA 1
ATOM 863 C C . THR A 1 108 ? 14.213 37.768 -41.253 1.00 39.19 108 THR A C 1
ATOM 865 O O . THR A 1 108 ? 13.970 36.563 -41.216 1.00 39.19 108 THR A O 1
ATOM 868 N N . LYS A 1 109 ? 13.885 38.631 -40.293 1.00 43.66 109 LYS A N 1
ATOM 869 C CA . LYS A 1 109 ? 13.068 38.391 -39.107 1.00 43.66 109 LYS A CA 1
ATOM 870 C C . LYS A 1 109 ? 11.716 37.791 -39.501 1.00 43.66 109 LYS A C 1
ATOM 872 O O . LYS A 1 109 ? 11.048 38.320 -40.384 1.00 43.66 109 LYS A O 1
ATOM 877 N N . ALA A 1 110 ? 11.317 36.722 -38.816 1.00 41.28 110 ALA A N 1
ATOM 878 C CA . ALA A 1 110 ? 9.945 36.233 -38.833 1.00 41.28 110 ALA A CA 1
ATOM 879 C C . ALA A 1 110 ? 9.037 37.293 -38.187 1.00 41.28 110 ALA A C 1
ATOM 881 O O . ALA A 1 110 ? 9.214 37.633 -37.016 1.00 41.28 110 ALA A O 1
ATOM 882 N N . ASP A 1 111 ? 8.119 37.846 -38.975 1.00 45.66 111 ASP A N 1
ATOM 883 C CA . ASP A 1 111 ? 7.083 38.769 -38.521 1.00 45.66 111 ASP A CA 1
ATOM 884 C C . ASP A 1 111 ? 5.906 37.946 -37.972 1.00 45.66 111 ASP A C 1
ATOM 886 O O . ASP A 1 111 ? 5.443 37.002 -38.613 1.00 45.66 111 ASP A O 1
ATOM 890 N N . SER A 1 112 ? 5.474 38.249 -36.749 1.00 55.28 112 SER A N 1
ATOM 891 C CA . SER A 1 112 ? 4.489 37.471 -35.978 1.00 55.28 112 SER A CA 1
ATOM 892 C C . SER A 1 112 ? 3.036 37.896 -36.253 1.00 55.28 112 SER A C 1
ATOM 894 O O . SER A 1 112 ? 2.144 37.500 -35.505 1.00 55.28 112 SER A O 1
ATOM 896 N N . ASP A 1 113 ? 2.786 38.684 -37.301 1.00 54.97 113 ASP A N 1
ATOM 897 C CA . ASP A 1 113 ? 1.478 39.281 -37.611 1.00 54.97 113 ASP A CA 1
ATOM 898 C C . ASP A 1 113 ? 1.022 39.017 -39.068 1.00 54.97 113 ASP A C 1
ATOM 900 O O . ASP A 1 113 ? 0.445 39.885 -39.725 1.00 54.97 113 ASP A O 1
ATOM 904 N N . ASP A 1 114 ? 1.247 37.806 -39.601 1.00 57.38 114 ASP A N 1
ATOM 905 C CA . ASP A 1 114 ? 0.625 37.372 -40.866 1.00 57.38 114 ASP A CA 1
ATOM 906 C C . ASP A 1 114 ? -0.724 36.657 -40.606 1.00 57.38 114 ASP A C 1
ATOM 908 O O . ASP A 1 114 ? -0.747 35.532 -40.092 1.00 57.38 114 ASP A O 1
ATOM 912 N N . PRO A 1 115 ? -1.871 37.262 -40.978 1.00 61.53 115 PRO A N 1
ATOM 913 C CA . PRO A 1 115 ? -3.197 36.677 -40.778 1.00 61.53 115 PRO A CA 1
ATOM 914 C C . PRO A 1 115 ? -3.501 35.460 -41.673 1.00 61.53 115 PRO A C 1
ATOM 916 O O . PRO A 1 115 ? -4.593 34.901 -41.564 1.00 61.53 115 PRO A O 1
ATOM 919 N N . ASN A 1 116 ? -2.581 35.029 -42.544 1.00 62.41 116 ASN A N 1
ATOM 920 C CA . ASN A 1 116 ? -2.727 33.817 -43.359 1.00 62.41 116 ASN A CA 1
ATOM 921 C C . ASN A 1 116 ? -1.961 32.595 -42.827 1.00 62.41 116 ASN A C 1
ATOM 923 O O . ASN A 1 116 ? -1.969 31.545 -43.474 1.00 62.41 116 ASN A O 1
ATOM 927 N N . VAL A 1 117 ? -1.340 32.674 -41.648 1.00 65.62 117 VAL A N 1
ATOM 928 C CA . VAL A 1 117 ? -0.704 31.506 -41.022 1.00 65.62 117 VAL A CA 1
ATOM 929 C C . VAL A 1 117 ? -1.751 30.725 -40.225 1.00 65.62 117 VAL A C 1
ATOM 931 O O . VAL A 1 117 ? -2.180 31.139 -39.151 1.00 65.62 117 VAL A O 1
ATOM 934 N N . ASN A 1 118 ? -2.184 29.578 -40.757 1.00 59.38 118 ASN A N 1
ATOM 935 C CA . ASN A 1 118 ? -3.083 28.655 -40.061 1.00 59.38 118 ASN A CA 1
ATOM 936 C C . ASN A 1 118 ? -2.291 27.793 -39.052 1.00 59.38 118 ASN A C 1
ATOM 938 O O . ASN A 1 118 ? -1.493 26.956 -39.486 1.00 59.38 118 ASN A O 1
ATOM 942 N N . PRO A 1 119 ? -2.532 27.921 -37.731 1.00 61.84 119 PRO A N 1
ATOM 943 C CA . PRO A 1 119 ? -1.755 27.231 -36.697 1.00 61.84 119 PRO A CA 1
ATOM 944 C C . PRO A 1 119 ? -2.073 25.731 -36.545 1.00 61.84 119 PRO A C 1
ATOM 946 O O . PRO A 1 119 ? -1.562 25.097 -35.629 1.00 61.84 119 PRO A O 1
ATOM 949 N N . TYR A 1 120 ? -2.899 25.149 -37.424 1.00 59.19 120 TYR A N 1
ATOM 950 C CA . TYR A 1 120 ? -3.223 23.712 -37.429 1.00 59.19 120 TYR A CA 1
ATOM 951 C C . TYR A 1 120 ? -2.852 22.995 -38.736 1.00 59.19 120 TYR A C 1
ATOM 953 O O . TYR A 1 120 ? -3.370 21.916 -39.025 1.00 59.19 120 TYR A O 1
ATOM 961 N N . SER A 1 121 ? -1.965 23.577 -39.542 1.00 58.22 121 SER A N 1
ATOM 962 C CA . SER A 1 121 ? -1.343 22.851 -40.658 1.00 58.22 121 SER A CA 1
ATOM 963 C C . SER A 1 121 ? -0.253 21.955 -40.060 1.00 58.22 121 SER A C 1
ATOM 965 O O . SER A 1 121 ? 0.676 22.486 -39.462 1.00 58.22 121 SER A O 1
ATOM 967 N N . SER A 1 122 ? -0.457 20.636 -40.134 1.00 49.94 122 SER A N 1
ATOM 968 C CA . SER A 1 122 ? 0.247 19.577 -39.384 1.00 49.94 122 SER A CA 1
ATOM 969 C C . SER A 1 122 ? 1.770 19.651 -39.346 1.00 49.94 122 SER A C 1
ATOM 971 O O . SER A 1 122 ? 2.372 20.011 -40.381 1.00 49.94 122 SER A O 1
#

Secondary structure (DSSP, 8-state):
-EEEEEEEEEE-TTSSEEEEEEEEEEEETTEEEEE-SS-EEEE-GGGEEEEE--SHHHHHHHHHHHHHHHHHHHHHTTSSS-------PPPPPPP-PPPPP-------PPPS--TT--TT--